Protein AF-A0A956ZIE4-F1 (afdb_monomer_lite)

Structure (mmCIF, N/CA/C/O backbone):
data_AF-A0A956ZIE4-F1
#
_entry.id   AF-A0A956ZIE4-F1
#
loop_
_atom_site.group_PDB
_atom_site.id
_atom_site.type_symbol
_atom_site.label_atom_id
_atom_site.label_alt_id
_atom_site.label_comp_id
_atom_site.label_asym_id
_atom_site.label_entity_id
_atom_site.label_seq_id
_atom_site.pdbx_PDB_ins_code
_atom_site.Cartn_x
_atom_site.Cartn_y
_atom_site.Cartn_z
_atom_site.occupancy
_atom_site.B_iso_or_equiv
_atom_site.auth_seq_id
_atom_site.auth_comp_id
_atom_site.auth_asym_id
_atom_site.auth_atom_id
_atom_site.pdbx_PDB_model_num
ATOM 1 N N . MET A 1 1 ? 6.498 0.683 -8.895 1.00 83.19 1 MET A N 1
ATOM 2 C CA . MET A 1 1 ? 5.977 1.031 -10.236 1.00 83.19 1 MET A CA 1
ATOM 3 C C . MET A 1 1 ? 6.140 2.53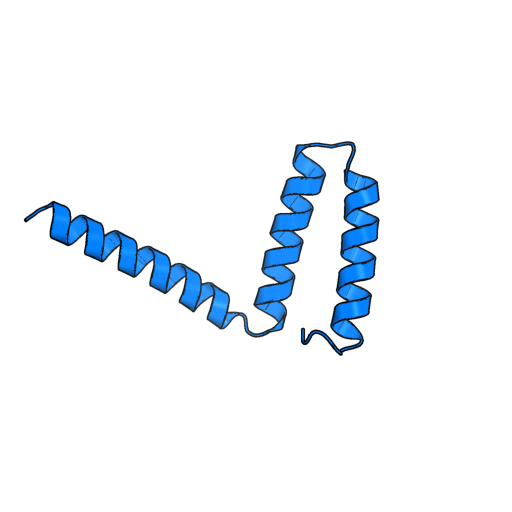6 -10.405 1.00 83.19 1 MET A C 1
ATOM 5 O O . MET A 1 1 ? 5.743 3.255 -9.497 1.00 83.19 1 MET A O 1
ATOM 9 N N . LEU A 1 2 ? 6.771 3.019 -11.476 1.00 84.50 2 LE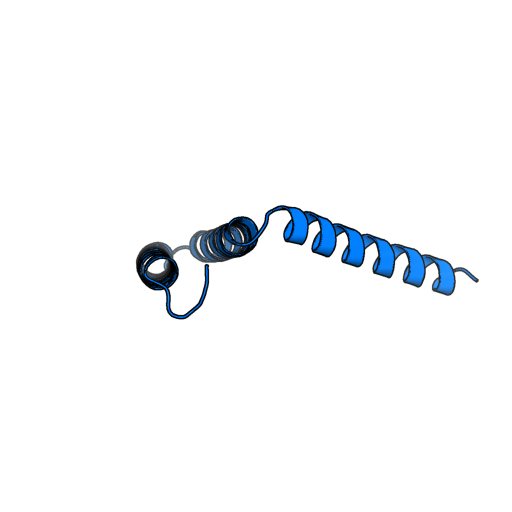U A N 1
ATOM 10 C CA . LEU A 1 2 ? 6.986 4.459 -11.700 1.00 84.50 2 LEU A CA 1
ATOM 11 C C . LEU A 1 2 ? 5.784 5.041 -12.463 1.00 84.50 2 LEU A C 1
ATOM 13 O O . LEU A 1 2 ? 5.231 4.373 -13.326 1.00 84.50 2 LEU A O 1
ATOM 17 N N . PHE A 1 3 ? 5.384 6.283 -12.182 1.00 82.44 3 PHE A N 1
ATOM 18 C CA . PHE A 1 3 ? 4.194 6.891 -12.804 1.00 82.44 3 PHE A CA 1
ATOM 19 C C . PHE A 1 3 ? 4.135 6.837 -14.348 1.00 82.44 3 PHE A C 1
ATOM 21 O O . PHE A 1 3 ? 3.059 6.554 -14.869 1.00 82.44 3 PHE A O 1
ATOM 28 N N . PRO A 1 4 ? 5.225 7.074 -15.108 1.00 90.31 4 PRO A N 1
ATOM 29 C CA . PRO A 1 4 ? 5.174 7.049 -16.570 1.00 90.31 4 PRO A CA 1
ATOM 30 C C . PRO A 1 4 ? 5.358 5.644 -17.178 1.00 90.31 4 PRO A C 1
ATOM 32 O O . PRO A 1 4 ? 5.635 5.545 -18.372 1.00 90.31 4 PRO A O 1
ATOM 35 N N . THR A 1 5 ? 5.257 4.553 -16.403 1.00 94.50 5 THR A N 1
ATOM 36 C CA . THR A 1 5 ? 5.468 3.187 -16.921 1.00 94.50 5 THR A CA 1
ATOM 37 C C . THR A 1 5 ? 4.170 2.469 -17.285 1.00 94.50 5 THR A C 1
ATOM 39 O O . THR A 1 5 ? 3.108 2.709 -16.711 1.00 94.50 5 THR A O 1
ATOM 42 N N . VAL A 1 6 ? 4.272 1.519 -18.223 1.00 94.81 6 VAL A N 1
ATOM 43 C CA . VAL A 1 6 ? 3.159 0.632 -18.611 1.00 94.81 6 VAL A CA 1
ATOM 44 C C . VAL A 1 6 ? 2.660 -0.180 -17.411 1.00 94.81 6 VAL A C 1
ATOM 46 O O . VAL A 1 6 ? 1.452 -0.326 -17.243 1.00 94.81 6 VAL A O 1
ATOM 49 N N . ASP A 1 7 ? 3.562 -0.620 -16.529 1.00 92.31 7 ASP A N 1
ATOM 50 C CA . ASP A 1 7 ? 3.207 -1.330 -15.292 1.00 92.31 7 ASP A CA 1
ATOM 51 C C . ASP A 1 7 ? 2.208 -0.543 -14.438 1.00 92.31 7 ASP A C 1
ATOM 53 O O . ASP A 1 7 ? 1.238 -1.107 -13.932 1.00 92.31 7 ASP A O 1
ATOM 57 N N . PHE A 1 8 ? 2.416 0.773 -14.300 1.00 93.00 8 PHE A N 1
ATOM 58 C CA . PHE A 1 8 ? 1.508 1.636 -13.552 1.00 93.00 8 PHE A CA 1
ATOM 59 C C . PHE A 1 8 ? 0.143 1.748 -14.236 1.00 93.00 8 PHE A C 1
ATOM 61 O O . PHE A 1 8 ? -0.883 1.643 -13.565 1.00 93.00 8 PHE A O 1
ATOM 68 N N . ALA A 1 9 ? 0.117 1.913 -15.562 1.00 95.19 9 ALA A N 1
ATOM 69 C CA . ALA A 1 9 ? -1.129 1.997 -16.320 1.00 95.19 9 ALA A CA 1
ATOM 70 C C . ALA A 1 9 ? -1.972 0.716 -16.186 1.00 95.19 9 ALA A C 1
ATOM 72 O O . ALA A 1 9 ? -3.178 0.793 -15.944 1.00 95.19 9 ALA A O 1
ATOM 73 N N . VAL A 1 10 ? -1.335 -0.457 -16.280 1.00 96.25 10 VAL A N 1
ATOM 74 C CA . VAL A 1 10 ? -2.003 -1.756 -16.105 1.00 96.25 10 VAL A CA 1
ATOM 75 C C . VAL A 1 10 ? -2.502 -1.922 -14.671 1.00 96.25 10 VAL A C 1
ATOM 77 O O . VAL A 1 10 ? -3.672 -2.248 -14.467 1.00 96.25 10 VAL A O 1
ATOM 80 N N . PHE A 1 11 ? -1.654 -1.646 -13.675 1.00 95.50 11 PHE A N 1
ATOM 81 C CA . PHE A 1 11 ? -2.035 -1.699 -12.262 1.00 95.50 11 PHE A CA 1
ATOM 82 C C . PHE A 1 11 ? -3.252 -0.812 -11.973 1.00 95.50 11 PHE A C 1
ATOM 84 O O . PHE A 1 11 ? -4.237 -1.275 -11.396 1.00 95.50 11 PHE A O 1
ATOM 91 N N . PHE A 1 12 ? -3.213 0.443 -12.422 1.00 95.31 12 PHE A N 1
ATOM 92 C CA . PHE A 1 12 ? -4.296 1.396 -12.222 1.00 95.31 12 PHE A CA 1
ATOM 93 C C . PHE A 1 12 ? -5.600 0.922 -12.868 1.00 95.31 12 PHE A C 1
ATOM 95 O O . PHE A 1 12 ? -6.637 0.923 -12.207 1.0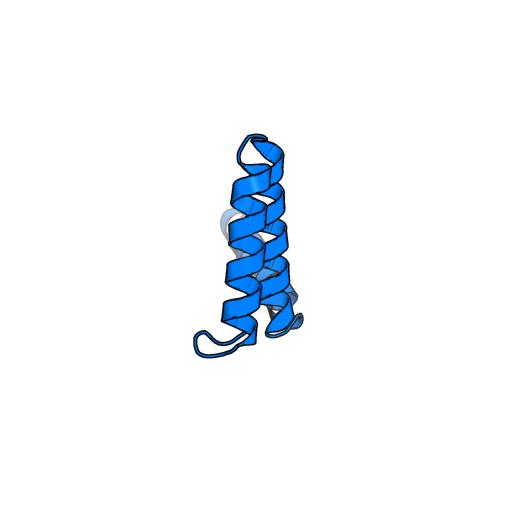0 95.31 12 PHE A O 1
ATOM 102 N N . ALA A 1 13 ? -5.557 0.471 -14.126 1.00 97.50 13 ALA A N 1
ATOM 103 C CA . ALA A 1 13 ? -6.743 -0.008 -14.832 1.00 97.50 13 ALA A CA 1
ATOM 104 C C . ALA A 1 13 ? -7.396 -1.206 -14.121 1.00 97.50 13 ALA A C 1
ATOM 106 O O . ALA A 1 13 ? -8.616 -1.227 -13.942 1.00 97.50 13 ALA A O 1
ATOM 107 N N . VAL A 1 14 ? -6.592 -2.171 -13.660 1.00 97.62 14 VAL A N 1
ATOM 108 C CA . VAL A 1 14 ? -7.074 -3.355 -12.930 1.00 97.62 14 VAL A CA 1
ATOM 109 C C . VAL A 1 14 ? -7.694 -2.968 -11.588 1.00 97.62 14 VAL A C 1
ATOM 111 O O . VAL A 1 14 ? -8.817 -3.378 -11.291 1.00 97.62 14 VAL A O 1
ATOM 114 N N . VAL A 1 15 ? -6.997 -2.159 -10.784 1.00 97.25 15 VAL A N 1
ATOM 115 C CA . VAL A 1 15 ? -7.486 -1.732 -9.462 1.00 97.25 15 VAL A CA 1
ATOM 116 C C . VAL A 1 15 ? -8.755 -0.900 -9.597 1.00 97.25 15 VAL A C 1
ATOM 118 O O . VAL A 1 15 ? -9.700 -1.103 -8.837 1.00 97.25 15 VAL A O 1
ATOM 121 N N . LEU A 1 16 ? -8.814 -0.006 -10.587 1.00 97.25 16 LEU A N 1
ATOM 122 C CA . LEU A 1 16 ? -9.994 0.802 -10.860 1.00 97.25 16 LEU A CA 1
ATOM 123 C C . LEU A 1 16 ? -11.188 -0.084 -11.232 1.00 97.25 16 LEU A C 1
ATOM 125 O O . LEU A 1 16 ? -12.247 0.039 -10.618 1.00 97.25 16 LEU A O 1
ATOM 129 N N . ALA A 1 17 ? -11.026 -1.007 -12.183 1.00 97.81 17 ALA A N 1
ATOM 130 C CA . ALA A 1 17 ? -12.095 -1.922 -12.584 1.00 97.81 17 ALA A CA 1
ATOM 131 C C . ALA A 1 17 ? -12.598 -2.773 -11.403 1.00 97.81 17 ALA A C 1
ATOM 133 O O . ALA A 1 17 ? -13.804 -2.901 -11.183 1.00 97.81 17 ALA A O 1
ATOM 134 N N . ALA A 1 18 ? -11.680 -3.301 -10.594 1.00 97.06 18 ALA A N 1
ATOM 135 C CA . ALA A 1 18 ? -12.021 -4.126 -9.444 1.00 97.06 18 ALA A CA 1
ATOM 136 C C . ALA A 1 18 ? -12.660 -3.317 -8.295 1.00 97.06 18 ALA A C 1
ATOM 138 O O . ALA A 1 18 ? -13.571 -3.807 -7.622 1.00 97.06 18 ALA A O 1
ATOM 139 N N . TYR A 1 19 ? -12.266 -2.054 -8.106 1.00 96.75 19 TYR A N 1
ATOM 140 C CA . TYR A 1 19 ? -12.951 -1.125 -7.204 1.00 96.75 19 TYR A CA 1
ATOM 141 C C . TYR A 1 19 ? -14.410 -0.922 -7.626 1.00 96.75 19 TYR A C 1
ATOM 143 O O . TYR A 1 19 ? -15.311 -1.052 -6.798 1.00 96.75 19 TYR A O 1
ATOM 151 N N . TRP A 1 20 ? -14.667 -0.670 -8.913 1.00 96.69 20 TRP A N 1
ATOM 152 C CA . TRP A 1 20 ? -16.032 -0.520 -9.424 1.00 96.69 20 TRP A CA 1
ATOM 153 C C . TRP A 1 20 ? -16.875 -1.780 -9.201 1.00 96.69 20 TRP A C 1
ATOM 155 O O . TRP A 1 20 ? -18.015 -1.672 -8.751 1.00 96.69 20 TRP A O 1
ATOM 165 N N . ALA A 1 21 ? -16.301 -2.965 -9.424 1.00 96.12 21 ALA A N 1
ATOM 166 C CA . ALA A 1 21 ? -16.977 -4.242 -9.188 1.00 96.12 21 ALA A CA 1
ATOM 167 C C . ALA A 1 21 ? -17.286 -4.508 -7.699 1.00 96.12 21 ALA A C 1
ATOM 169 O O . ALA A 1 21 ? -18.295 -5.132 -7.370 1.00 96.12 21 ALA A O 1
ATOM 170 N N . THR A 1 22 ? -16.438 -4.024 -6.786 1.00 96.00 22 THR A N 1
ATOM 171 C CA . THR A 1 22 ? -16.571 -4.248 -5.333 1.00 96.00 22 THR A CA 1
ATOM 172 C C . THR A 1 22 ? -17.242 -3.096 -4.584 1.00 96.00 22 THR A C 1
ATOM 174 O O . THR A 1 22 ? -17.477 -3.206 -3.379 1.00 96.00 22 THR A O 1
ATOM 177 N N . ARG A 1 23 ? -17.617 -2.011 -5.276 1.00 93.62 23 ARG A N 1
ATOM 178 C CA . ARG A 1 23 ? -18.174 -0.779 -4.687 1.00 93.62 23 ARG A CA 1
ATOM 179 C C . ARG A 1 23 ? -19.433 -1.009 -3.843 1.00 93.62 23 ARG A C 1
ATOM 181 O O . ARG A 1 23 ? -19.653 -0.293 -2.871 1.00 93.62 23 ARG A O 1
ATOM 188 N N . GLN A 1 24 ? -20.236 -2.011 -4.194 1.00 94.12 24 GLN A N 1
ATOM 189 C CA . GLN A 1 24 ? -21.455 -2.398 -3.470 1.00 94.12 24 GLN A CA 1
ATOM 190 C C . GLN A 1 24 ? -21.188 -3.047 -2.101 1.00 94.12 24 GLN A C 1
ATOM 192 O O . GLN A 1 24 ? -22.065 -3.054 -1.239 1.00 94.12 24 GLN A O 1
ATOM 197 N N . TRP A 1 25 ? -19.978 -3.561 -1.864 1.00 94.94 25 TRP A N 1
ATOM 198 C CA . TRP A 1 25 ? -19.602 -4.198 -0.604 1.00 94.94 25 TRP A CA 1
ATOM 199 C C . TRP A 1 25 ? -18.656 -3.292 0.173 1.00 94.94 25 TRP A C 1
ATOM 201 O O . TRP A 1 25 ? -17.469 -3.204 -0.141 1.00 94.94 25 TRP A O 1
ATOM 211 N N . ALA A 1 26 ? -19.167 -2.649 1.227 1.00 90.81 26 ALA A N 1
ATOM 212 C CA . ALA A 1 26 ? -18.409 -1.679 2.019 1.00 90.81 26 ALA A CA 1
ATOM 213 C C . ALA A 1 26 ? -17.056 -2.218 2.517 1.00 90.81 26 ALA A C 1
ATOM 215 O O . ALA A 1 26 ? -16.069 -1.490 2.537 1.00 90.81 26 ALA A O 1
ATOM 216 N N . LEU A 1 27 ? -16.994 -3.497 2.896 1.00 95.12 27 LEU A N 1
ATOM 217 C CA . LEU A 1 27 ? -15.743 -4.138 3.299 1.00 95.12 27 LEU A CA 1
ATOM 218 C C . LEU A 1 27 ? -14.870 -4.539 2.097 1.00 95.12 27 LEU A C 1
ATOM 220 O O . LEU A 1 27 ? -13.650 -4.434 2.173 1.00 95.12 27 LEU A O 1
ATOM 224 N N . GLY A 1 28 ? -15.480 -4.952 0.983 1.00 95.69 28 GLY A N 1
ATOM 225 C CA . GLY A 1 28 ? -14.779 -5.453 -0.202 1.00 95.69 28 GLY A CA 1
ATOM 226 C C . GLY A 1 28 ? -13.871 -4.407 -0.841 1.00 95.69 28 GLY A C 1
ATOM 227 O O . GLY A 1 28 ? -12.677 -4.652 -0.999 1.00 95.69 28 GLY A O 1
ATOM 228 N N . TRP A 1 29 ? -14.397 -3.213 -1.132 1.00 95.19 29 TRP A N 1
ATOM 229 C CA . TRP A 1 29 ? -13.581 -2.153 -1.736 1.00 95.19 29 TRP A CA 1
ATOM 230 C C . TRP A 1 29 ? -12.489 -1.645 -0.780 1.00 95.19 29 TRP A C 1
ATOM 232 O O . TRP A 1 29 ? -11.392 -1.310 -1.223 1.00 95.19 29 TRP A O 1
ATOM 242 N N . ARG A 1 30 ? -12.753 -1.626 0.537 1.00 95.50 30 ARG A N 1
ATOM 243 C CA . ARG A 1 30 ? -11.765 -1.230 1.557 1.00 95.50 30 ARG A CA 1
ATOM 244 C C . ARG A 1 30 ? -10.590 -2.200 1.582 1.00 95.50 30 ARG A C 1
ATOM 246 O O . ARG A 1 30 ? -9.446 -1.764 1.499 1.00 95.50 30 ARG A O 1
ATOM 253 N N . LEU A 1 31 ? -10.869 -3.502 1.659 1.00 96.56 31 LEU A N 1
ATOM 254 C CA . LEU A 1 31 ? -9.831 -4.535 1.648 1.00 96.56 31 LEU A CA 1
ATOM 255 C C . LEU A 1 31 ? -9.056 -4.539 0.329 1.00 96.56 31 LEU A C 1
ATOM 257 O O . LEU A 1 31 ? -7.834 -4.654 0.346 1.00 96.56 31 LEU A O 1
ATOM 261 N N . LEU A 1 32 ? -9.748 -4.345 -0.797 1.00 96.75 32 LEU A N 1
ATOM 262 C CA . LEU A 1 32 ? -9.125 -4.249 -2.112 1.00 96.75 32 LEU A CA 1
ATOM 263 C C . LEU A 1 32 ? -8.124 -3.096 -2.191 1.00 96.75 32 LEU A C 1
ATOM 265 O O . LEU A 1 32 ? -6.992 -3.309 -2.613 1.00 96.75 32 LEU A O 1
ATOM 269 N N . LEU A 1 33 ? -8.511 -1.889 -1.767 1.00 95.94 33 LEU A N 1
ATOM 270 C CA . LEU A 1 33 ? -7.617 -0.731 -1.816 1.00 95.94 33 LEU A CA 1
ATOM 271 C C . LEU A 1 33 ? -6.426 -0.887 -0.868 1.00 95.94 33 LEU A C 1
ATOM 273 O O . LEU A 1 33 ? -5.316 -0.492 -1.224 1.00 95.94 33 LEU A O 1
ATOM 277 N N . VAL A 1 34 ? -6.626 -1.501 0.302 1.00 94.38 34 VAL A N 1
ATOM 278 C CA . VAL A 1 34 ? -5.528 -1.822 1.225 1.00 94.38 34 VAL A CA 1
ATOM 279 C C . VAL A 1 34 ? -4.561 -2.802 0.561 1.00 94.38 34 VAL A C 1
ATOM 281 O O . VAL A 1 34 ? -3.377 -2.498 0.447 1.00 94.38 34 VAL A O 1
ATOM 284 N N . ALA A 1 35 ? -5.051 -3.932 0.046 1.00 94.25 35 ALA A N 1
ATOM 285 C CA . ALA A 1 35 ? -4.215 -4.927 -0.624 1.00 94.25 35 ALA A CA 1
ATOM 286 C C . ALA A 1 35 ? -3.477 -4.346 -1.844 1.00 94.25 35 ALA A C 1
ATOM 288 O O . ALA A 1 35 ? -2.276 -4.567 -1.999 1.00 94.25 35 ALA A O 1
ATOM 289 N N . ALA A 1 36 ? -4.164 -3.549 -2.667 1.00 94.62 36 ALA A N 1
ATOM 290 C CA . ALA A 1 36 ? -3.574 -2.871 -3.819 1.00 94.62 36 ALA A CA 1
ATOM 291 C C . ALA A 1 36 ? -2.464 -1.894 -3.404 1.00 94.62 36 ALA A C 1
ATOM 293 O O . ALA A 1 36 ? -1.421 -1.842 -4.051 1.00 94.62 36 ALA A O 1
ATOM 294 N N . SER A 1 37 ? -2.655 -1.168 -2.299 1.00 88.44 37 SER A N 1
ATOM 295 C CA . SER A 1 37 ? -1.637 -0.269 -1.746 1.00 88.44 37 SER A CA 1
ATOM 296 C C . SER A 1 37 ? -0.393 -1.042 -1.306 1.00 88.44 37 SER A C 1
ATOM 298 O O . SER A 1 37 ? 0.719 -0.682 -1.684 1.00 88.44 37 SER A O 1
ATOM 300 N N . TYR A 1 38 ? -0.566 -2.143 -0.569 1.00 86.31 38 TYR A N 1
ATOM 301 C CA . TYR A 1 38 ? 0.555 -2.992 -0.156 1.00 86.31 38 TYR A CA 1
ATOM 302 C C . TYR A 1 38 ? 1.300 -3.584 -1.354 1.00 86.31 38 TYR A C 1
ATOM 304 O O . TYR A 1 38 ? 2.528 -3.563 -1.374 1.00 86.31 38 TYR A O 1
ATOM 312 N N . PHE A 1 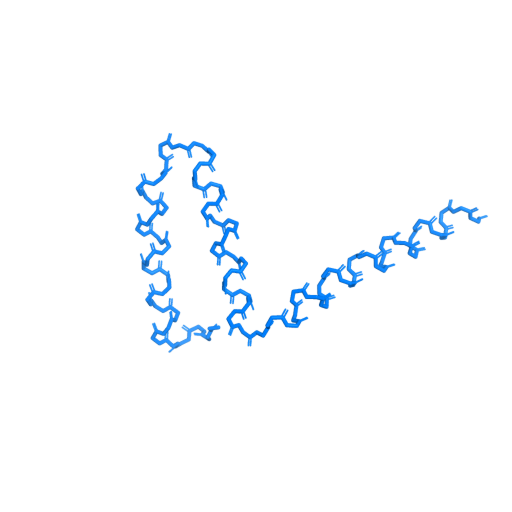39 ? 0.578 -4.05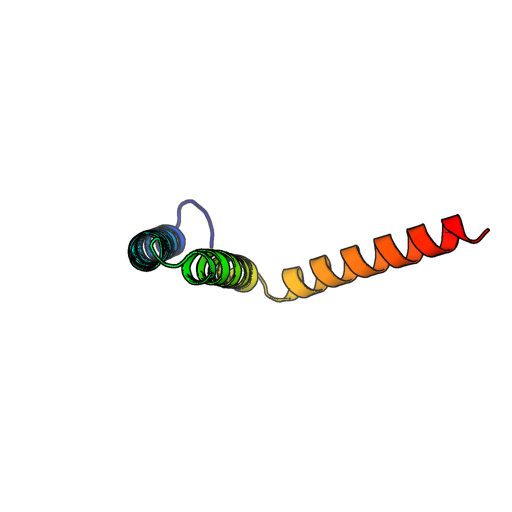5 -2.372 1.00 88.81 39 PHE A N 1
ATOM 313 C CA . PHE A 1 39 ? 1.185 -4.572 -3.597 1.00 88.81 39 PHE A CA 1
ATOM 314 C C . PHE A 1 39 ? 1.980 -3.495 -4.345 1.00 88.81 39 PHE A C 1
ATOM 316 O O . PHE A 1 39 ? 3.115 -3.735 -4.750 1.00 88.81 39 PHE A O 1
ATOM 323 N N . PHE A 1 40 ? 1.418 -2.291 -4.485 1.00 88.25 40 PHE A N 1
ATOM 324 C CA . PHE A 1 40 ? 2.081 -1.167 -5.143 1.00 88.25 40 PHE A CA 1
ATOM 325 C C . PHE A 1 40 ? 3.413 -0.806 -4.473 1.00 88.25 40 PHE A C 1
ATOM 327 O O . PHE A 1 40 ? 4.424 -0.633 -5.159 1.00 88.25 40 PHE A O 1
ATOM 334 N N . TYR A 1 41 ? 3.424 -0.731 -3.139 1.00 81.00 41 TYR A N 1
ATOM 335 C CA . TYR A 1 41 ? 4.632 -0.430 -2.371 1.00 81.00 41 TYR A CA 1
ATOM 336 C C . TYR A 1 41 ? 5.642 -1.582 -2.387 1.00 81.00 41 TYR A C 1
ATOM 338 O O . TYR A 1 41 ? 6.831 -1.337 -2.590 1.00 81.00 41 TYR A O 1
ATOM 346 N N . ALA A 1 42 ? 5.185 -2.831 -2.261 1.00 82.50 42 ALA A N 1
ATOM 347 C CA . ALA A 1 42 ? 6.053 -4.006 -2.328 1.00 82.50 42 ALA A CA 1
ATOM 348 C C . ALA A 1 42 ? 6.705 -4.189 -3.710 1.00 82.50 42 ALA A C 1
ATOM 350 O O . ALA A 1 42 ? 7.810 -4.713 -3.795 1.00 82.50 42 ALA A O 1
ATOM 351 N N . TYR A 1 43 ? 6.056 -3.732 -4.787 1.00 82.81 43 TYR A N 1
ATOM 352 C CA . TYR A 1 43 ? 6.620 -3.769 -6.139 1.00 82.81 43 TYR A CA 1
ATOM 353 C C . TYR A 1 43 ? 7.838 -2.853 -6.304 1.00 82.81 43 TYR A C 1
ATOM 355 O O . TYR A 1 43 ? 8.671 -3.099 -7.169 1.00 82.81 43 TYR A O 1
ATOM 363 N N . TRP A 1 44 ? 7.923 -1.754 -5.545 1.00 75.25 44 TRP A N 1
ATOM 364 C CA . TRP A 1 44 ? 9.080 -0.860 -5.624 1.00 75.25 44 TRP A CA 1
ATOM 365 C C . TRP A 1 44 ? 10.289 -1.470 -4.921 1.00 75.25 44 TRP A C 1
ATOM 367 O O . TRP A 1 44 ? 11.322 -1.654 -5.553 1.00 75.25 44 TRP A O 1
ATOM 377 N N . ASP A 1 45 ? 10.140 -1.800 -3.640 1.00 74.69 45 ASP A N 1
ATOM 378 C CA . ASP A 1 45 ? 11.089 -2.622 -2.895 1.00 74.69 45 ASP A CA 1
ATOM 379 C C . ASP A 1 45 ? 10.407 -3.078 -1.580 1.00 74.69 45 ASP A C 1
ATOM 381 O O . ASP A 1 45 ? 9.995 -2.238 -0.769 1.00 74.69 45 ASP A O 1
ATOM 385 N N . PRO A 1 46 ? 10.259 -4.400 -1.352 1.00 71.25 46 PRO A N 1
ATOM 386 C CA . PRO A 1 46 ? 9.623 -4.956 -0.156 1.00 71.25 46 PRO A CA 1
ATOM 387 C C . PRO A 1 46 ? 10.264 -4.508 1.166 1.00 71.25 46 PRO A C 1
ATOM 389 O O . PRO A 1 46 ? 9.588 -4.469 2.199 1.00 71.25 46 PRO A O 1
ATOM 392 N N . ALA A 1 47 ? 11.549 -4.141 1.158 1.00 71.12 47 ALA A N 1
ATOM 393 C CA . ALA A 1 47 ? 12.262 -3.643 2.327 1.00 71.12 47 ALA A CA 1
ATOM 394 C C . ALA A 1 47 ? 11.734 -2.279 2.795 1.00 71.12 47 ALA A C 1
ATOM 396 O O . ALA A 1 47 ? 11.804 -1.992 3.990 1.00 71.12 47 ALA A O 1
ATOM 397 N N . PHE A 1 48 ? 11.118 -1.469 1.922 1.00 67.69 48 PHE A N 1
ATOM 398 C CA . PHE A 1 48 ? 10.460 -0.229 2.353 1.00 67.69 48 PHE A CA 1
ATOM 399 C C . PHE A 1 48 ? 9.269 -0.490 3.273 1.00 67.69 48 PHE A C 1
ATOM 401 O O . PHE A 1 48 ? 9.039 0.294 4.190 1.00 67.69 48 PHE A O 1
ATOM 408 N N . CYS A 1 49 ? 8.536 -1.595 3.099 1.00 67.81 49 CYS A N 1
ATOM 409 C CA . CYS A 1 49 ? 7.460 -1.961 4.023 1.00 67.81 49 CYS A CA 1
ATOM 410 C C . CYS A 1 49 ? 8.009 -2.292 5.421 1.00 67.81 49 CYS A C 1
ATOM 412 O O . CYS A 1 49 ? 7.409 -1.903 6.425 1.00 67.81 49 CYS A O 1
ATOM 414 N N . LEU A 1 50 ? 9.172 -2.949 5.491 1.00 76.69 50 LEU A N 1
ATOM 415 C CA . LEU A 1 50 ? 9.870 -3.229 6.749 1.00 76.69 50 LEU A CA 1
ATOM 416 C C . LEU A 1 50 ? 10.446 -1.957 7.380 1.00 76.69 50 LEU A C 1
ATOM 418 O O . LEU A 1 50 ? 10.308 -1.763 8.584 1.00 76.69 50 LEU A O 1
ATOM 422 N N . LEU A 1 51 ? 11.031 -1.067 6.578 1.00 78.25 51 LEU A N 1
ATOM 423 C CA . LEU A 1 51 ? 11.527 0.240 7.021 1.00 78.25 51 LEU A CA 1
ATOM 424 C C . LEU A 1 51 ? 10.401 1.129 7.558 1.00 78.25 51 LEU A C 1
ATOM 426 O O . LEU A 1 51 ? 10.562 1.747 8.608 1.00 78.25 51 LEU A O 1
ATOM 430 N N . LEU A 1 52 ? 9.246 1.165 6.889 1.00 73.50 52 LEU A N 1
ATOM 431 C CA . LEU A 1 52 ? 8.089 1.955 7.312 1.00 73.50 52 LEU A CA 1
ATOM 432 C C . LEU A 1 52 ? 7.477 1.403 8.608 1.00 73.50 52 LEU A C 1
ATOM 434 O O . LEU A 1 52 ? 7.198 2.165 9.538 1.00 73.50 52 LEU A O 1
ATOM 438 N N . GLY A 1 53 ? 7.324 0.078 8.704 1.00 81.12 53 GLY A N 1
ATOM 439 C CA . GLY A 1 53 ? 6.866 -0.582 9.928 1.00 81.12 53 GLY A CA 1
ATOM 440 C C . GLY A 1 53 ? 7.843 -0.390 11.090 1.00 81.12 53 GLY A C 1
ATOM 441 O O . GLY A 1 53 ? 7.436 -0.008 12.187 1.00 81.12 53 GLY A O 1
ATOM 442 N N . GLY A 1 54 ? 9.141 -0.569 10.835 1.00 86.88 54 GLY A N 1
ATOM 443 C CA . GLY A 1 54 ? 10.207 -0.379 11.816 1.00 86.88 54 GLY A CA 1
ATOM 44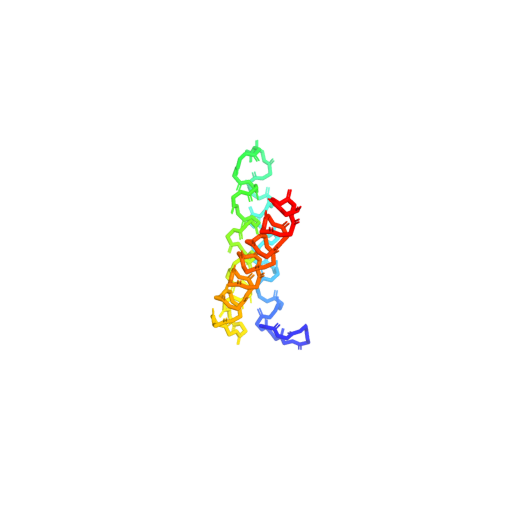4 C C . GLY A 1 54 ? 10.305 1.063 12.314 1.00 86.88 54 GLY A C 1
ATOM 445 O O . GLY A 1 54 ? 10.361 1.286 13.520 1.00 86.88 54 GLY A O 1
ATOM 446 N N . SER A 1 55 ? 10.245 2.049 11.414 1.00 84.75 55 SER A N 1
ATOM 447 C CA . SER A 1 55 ? 10.250 3.475 11.769 1.00 84.75 55 SER A CA 1
ATOM 448 C C . SER A 1 55 ? 9.036 3.860 12.616 1.00 84.75 55 SER A C 1
ATOM 450 O O . SER A 1 55 ? 9.173 4.576 13.607 1.00 84.75 55 SER A O 1
ATOM 452 N N . THR A 1 56 ? 7.858 3.331 12.279 1.00 82.75 56 THR A N 1
ATOM 453 C CA . THR A 1 56 ? 6.625 3.577 13.039 1.00 82.75 56 THR A CA 1
ATOM 454 C C . THR A 1 56 ? 6.722 3.011 14.456 1.00 82.75 56 THR A C 1
ATOM 456 O O . THR A 1 56 ? 6.446 3.719 15.424 1.00 82.75 56 THR A O 1
ATOM 459 N N . ALA A 1 57 ? 7.163 1.757 14.594 1.00 91.25 57 ALA A N 1
ATOM 460 C CA . ALA A 1 57 ? 7.333 1.110 15.892 1.00 91.25 57 ALA A CA 1
ATOM 461 C C . ALA A 1 57 ? 8.402 1.805 16.749 1.00 91.25 57 ALA A C 1
ATOM 463 O O . ALA A 1 57 ? 8.184 2.032 17.939 1.00 91.25 57 ALA A O 1
ATOM 464 N N . ALA A 1 58 ? 9.528 2.185 16.141 1.00 92.19 58 ALA A N 1
ATOM 465 C CA . ALA A 1 58 ? 10.612 2.884 16.820 1.00 92.19 58 ALA A CA 1
ATOM 466 C C . ALA A 1 58 ? 10.171 4.264 17.324 1.00 92.19 58 ALA A C 1
ATOM 468 O O . ALA A 1 58 ? 10.359 4.569 18.499 1.00 92.19 58 ALA A O 1
ATOM 469 N N . ASN A 1 59 ? 9.524 5.074 16.480 1.00 91.25 59 ASN A N 1
ATOM 470 C CA . ASN A 1 59 ? 9.023 6.389 16.887 1.00 91.25 59 ASN A CA 1
ATOM 471 C C . ASN A 1 59 ? 7.977 6.289 18.001 1.00 91.25 59 ASN A C 1
ATOM 473 O O . ASN A 1 59 ? 8.012 7.074 18.948 1.00 91.25 59 ASN A O 1
ATOM 477 N N . TRP A 1 60 ? 7.074 5.309 17.924 1.00 89.75 60 TRP A N 1
ATOM 478 C CA . TRP A 1 60 ? 6.089 5.081 18.979 1.00 89.75 60 TRP A CA 1
ATOM 479 C C . TRP A 1 60 ? 6.747 4.666 20.301 1.00 89.75 60 TRP A C 1
ATOM 481 O O . TRP A 1 60 ? 6.434 5.234 21.345 1.00 89.75 60 TRP A O 1
ATOM 491 N N . ALA A 1 61 ? 7.690 3.721 20.262 1.00 91.94 61 ALA A N 1
ATOM 492 C CA . ALA A 1 61 ? 8.400 3.255 21.450 1.00 91.94 61 ALA A CA 1
ATOM 493 C C . ALA A 1 61 ? 9.226 4.373 22.103 1.00 91.94 61 ALA A C 1
ATOM 495 O O . ALA A 1 61 ? 9.198 4.525 23.323 1.00 91.94 61 ALA A O 1
ATOM 496 N N . LEU A 1 62 ? 9.919 5.180 21.295 1.00 93.06 62 LEU A N 1
ATOM 497 C CA . LEU A 1 62 ? 10.700 6.318 21.773 1.00 93.06 62 LEU A CA 1
ATOM 498 C C . LEU A 1 62 ? 9.806 7.392 22.397 1.00 93.06 62 LEU A C 1
ATOM 500 O O . LEU A 1 62 ? 10.105 7.842 23.497 1.00 93.06 62 LEU A O 1
ATOM 504 N N . GLY A 1 63 ? 8.690 7.749 21.753 1.00 90.25 63 GLY A N 1
ATOM 505 C CA . GLY A 1 63 ? 7.720 8.696 22.311 1.00 90.25 63 GLY A CA 1
ATOM 506 C C . GLY A 1 63 ? 7.064 8.195 23.602 1.00 90.25 63 GLY A C 1
ATOM 507 O O . GLY A 1 63 ? 6.881 8.954 24.551 1.00 90.25 63 GLY A O 1
ATOM 508 N N . ALA A 1 64 ? 6.752 6.900 23.679 1.00 88.19 64 ALA A N 1
ATOM 509 C CA . ALA A 1 64 ? 6.237 6.286 24.900 1.00 88.19 64 ALA A CA 1
ATOM 510 C C . ALA A 1 64 ? 7.280 6.261 26.030 1.00 88.19 64 ALA A C 1
ATOM 512 O O . ALA A 1 64 ? 6.909 6.356 27.199 1.00 88.19 64 ALA A O 1
ATOM 513 N N . ALA A 1 65 ? 8.569 6.132 25.703 1.00 87.81 65 ALA A N 1
ATOM 514 C CA . ALA A 1 65 ? 9.653 6.158 26.679 1.00 87.81 65 ALA A CA 1
ATOM 515 C C . ALA A 1 65 ? 9.866 7.559 27.271 1.00 87.81 65 ALA A C 1
ATOM 517 O O . ALA A 1 65 ? 9.993 7.675 28.486 1.00 87.81 65 ALA A O 1
ATOM 518 N N . THR A 1 66 ? 9.827 8.620 26.456 1.00 85.75 66 THR A N 1
ATOM 519 C CA . THR A 1 66 ? 9.903 10.010 26.947 1.00 85.75 66 THR A CA 1
ATOM 520 C C . THR A 1 66 ? 8.696 10.407 27.784 1.00 85.75 66 THR A C 1
ATOM 522 O O . THR A 1 66 ? 8.836 11.173 28.725 1.00 85.75 66 THR A O 1
ATOM 525 N N . HIS A 1 67 ? 7.508 9.875 27.491 1.00 74.75 67 HIS A N 1
ATOM 526 C CA . HIS A 1 67 ? 6.304 10.185 28.268 1.00 74.75 67 HIS A CA 1
ATOM 527 C C . HIS A 1 67 ? 6.263 9.499 29.652 1.00 74.75 67 HIS A C 1
ATOM 529 O O . HIS A 1 67 ? 5.340 9.741 30.432 1.00 74.75 67 HIS A O 1
ATOM 535 N N . ARG A 1 68 ? 7.220 8.602 29.940 1.00 60.22 68 ARG A N 1
ATOM 536 C CA . ARG A 1 68 ? 7.350 7.860 31.208 1.00 60.22 68 ARG A CA 1
ATOM 537 C C . ARG A 1 68 ? 8.438 8.413 32.142 1.00 60.22 68 ARG A C 1
ATOM 539 O O . ARG A 1 68 ? 8.585 7.877 33.238 1.00 60.22 68 ARG A O 1
ATOM 546 N N . THR A 1 69 ? 9.180 9.436 31.719 1.00 53.47 69 THR A N 1
ATOM 547 C CA . THR A 1 69 ? 10.184 10.176 32.509 1.00 53.47 69 THR A CA 1
ATOM 548 C C . THR A 1 69 ? 9.672 11.560 32.853 1.00 53.47 69 THR A C 1
ATOM 550 O O . THR A 1 69 ? 9.847 11.970 34.017 1.00 53.47 69 THR A O 1
#

Radius of gyration: 16.94 Å; chains: 1; bounding box: 34×16×51 Å

Secondary structure (DSSP, 8-state):
--TTSHHHHHHHHHHHHHHHHHTTSHHHHHHHHHHHHHHHHHHH-HHHHHHHHHHHHHHHHHHHHHTT-

Sequence (69 aa):
MLFPTVDFAVFFAVVLAAYWATRQWALGWRLLLVAASYFFYAYWDPAFCLLLGGSTAANWALGAATHRT

pLDDT: mean 88.04, std 9.72, range [53.47, 97.81]

Foldseek 3Di:
DDPVDPVNVVLVVVLVVLLVVCVVPPVRNVVSVVVSVLVVVVVVPVVVVVVVVVVVVVVVVVVVVVVVD